Protein AF-A0A1E5CLA6-F1 (afdb_monomer)

Foldseek 3Di:
DPDDPDDPVNVVVVVVVVVVVVVVVVVCVVPDFAEAEAEDEAPDWDWDDDPNDIWIWGHDPFWIKIFAPPPWDKDKDWPDADWDWDDDPRITTTGHPDQWTWMWIDTPRYIYIYIYHD

Secondary structure (DSSP, 8-state):
-------HHHHHHHHHHHHHHHHHHHHHHHT--EEEEEEEETTSEEEEEETTEEEEEEEETTEEEEE--TT---EEEEEES-EEEEEETTEEEEEE-SS-EEEEEEETTEEEEEEEE-

Solvent-accessible surface area (backbone atoms only — not comparable to full-atom values): 6778 Å² total; per-residue (Å²): 128,87,82,71,82,77,49,74,69,63,48,53,53,50,52,54,54,50,50,55,52,48,54,54,49,52,53,52,60,72,69,58,57,57,75,44,82,45,78,40,53,65,70,42,76,44,76,50,75,54,93,92,39,79,34,49,31,49,36,44,99,57,27,35,36,36,53,50,62,96,87,63,78,71,47,76,43,80,77,40,64,48,66,47,81,47,78,52,98,53,35,40,37,38,35,54,75,43,76,52,33,31,33,40,36,42,39,100,67,40,36,37,36,40,36,39,42,111

Mean predicted aligned error: 11.68 Å

Organism: NCBI:txid1191298

Radius of gyration: 22.87 Å; Cα contacts (8 Å, |Δi|>4): 205; chains: 1; bounding box: 65×25×54 Å

Structure (mmCIF, N/CA/C/O backbone):
data_AF-A0A1E5CLA6-F1
#
_entry.id   AF-A0A1E5CLA6-F1
#
loop_
_atom_site.group_PDB
_atom_site.id
_atom_site.type_symbol
_atom_site.label_atom_id
_atom_site.label_alt_id
_atom_site.label_comp_id
_atom_site.label_asym_id
_atom_site.label_entity_id
_atom_site.label_seq_id
_atom_site.pdbx_PDB_ins_code
_atom_site.Cartn_x
_atom_site.Cartn_y
_atom_site.Cartn_z
_atom_site.occupancy
_atom_site.B_iso_or_equiv
_atom_site.auth_seq_id
_atom_site.auth_comp_id
_atom_site.auth_asym_id
_atom_site.auth_atom_id
_atom_site.pdbx_PDB_model_num
ATOM 1 N N . MET A 1 1 ? 42.111 6.777 -17.603 1.00 53.44 1 MET A N 1
ATOM 2 C CA . MET A 1 1 ? 42.829 5.691 -18.314 1.00 53.44 1 MET A CA 1
ATOM 3 C C . MET A 1 1 ? 42.878 6.056 -19.794 1.00 53.44 1 MET A C 1
ATOM 5 O O . MET A 1 1 ? 41.902 6.633 -20.256 1.00 53.44 1 MET A O 1
ATOM 9 N N . ALA A 1 2 ? 43.993 5.824 -20.503 1.00 50.97 2 ALA A N 1
ATOM 10 C CA . ALA A 1 2 ? 44.155 6.247 -21.901 1.00 50.97 2 ALA A CA 1
ATOM 11 C C . ALA A 1 2 ? 42.979 5.754 -22.762 1.00 50.97 2 ALA A C 1
ATOM 13 O O . ALA A 1 2 ? 42.694 4.557 -22.803 1.00 50.97 2 ALA A O 1
ATOM 14 N N . ALA A 1 3 ? 42.268 6.686 -23.402 1.00 61.31 3 ALA A N 1
ATOM 15 C CA . ALA A 1 3 ? 41.110 6.380 -24.228 1.00 61.31 3 ALA A CA 1
ATOM 16 C C . ALA A 1 3 ? 41.585 5.683 -25.510 1.00 61.31 3 ALA A C 1
ATOM 18 O O . ALA A 1 3 ? 42.018 6.319 -26.470 1.00 61.31 3 ALA A O 1
ATOM 19 N N . GLN A 1 4 ? 41.570 4.352 -25.500 1.00 62.56 4 GLN A N 1
ATOM 20 C CA . GLN A 1 4 ? 41.939 3.546 -26.656 1.00 62.56 4 GLN A CA 1
ATOM 21 C C . GLN A 1 4 ? 40.990 3.865 -27.819 1.00 62.56 4 GLN A C 1
ATOM 23 O O . GLN A 1 4 ? 39.775 3.875 -27.618 1.00 62.56 4 GLN A O 1
ATOM 28 N N . LYS A 1 5 ? 41.523 4.134 -29.025 1.00 65.00 5 LYS A N 1
ATOM 29 C CA . LYS A 1 5 ? 40.710 4.397 -30.228 1.00 65.00 5 LYS A CA 1
ATOM 30 C C . LYS A 1 5 ? 39.657 3.292 -30.370 1.00 65.00 5 LYS A C 1
ATOM 32 O O . LYS A 1 5 ? 40.002 2.138 -30.625 1.00 65.00 5 LYS A O 1
ATOM 37 N N . LEU A 1 6 ? 38.382 3.645 -30.190 1.00 65.75 6 LEU A N 1
ATOM 38 C CA . LEU A 1 6 ? 37.262 2.726 -30.376 1.00 65.75 6 LEU A CA 1
ATOM 39 C C . LEU A 1 6 ? 37.230 2.306 -31.849 1.00 65.75 6 LEU A C 1
ATOM 41 O O . LEU A 1 6 ? 36.846 3.075 -32.729 1.00 65.75 6 LEU A O 1
ATOM 45 N N . THR A 1 7 ? 37.650 1.075 -32.128 1.00 78.38 7 THR A N 1
ATOM 46 C CA . THR A 1 7 ? 37.428 0.455 -33.432 1.00 78.38 7 THR A CA 1
ATOM 47 C C . THR A 1 7 ? 35.924 0.279 -33.637 1.00 78.38 7 THR A C 1
ATOM 49 O O . THR A 1 7 ? 35.194 -0.066 -32.705 1.00 78.38 7 THR A O 1
ATOM 52 N N . LYS A 1 8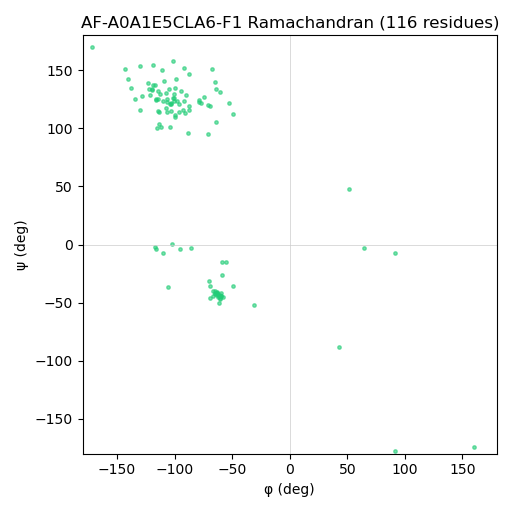 ? 35.443 0.533 -34.861 1.00 76.69 8 LYS A N 1
ATOM 53 C CA . LYS A 1 8 ? 34.007 0.572 -35.205 1.00 76.69 8 LYS A CA 1
ATOM 54 C C . LYS A 1 8 ? 33.230 -0.658 -34.696 1.00 76.69 8 LYS A C 1
ATOM 56 O O . LYS A 1 8 ? 32.108 -0.510 -34.225 1.00 76.69 8 LYS A O 1
ATOM 61 N N . GLY A 1 9 ? 33.854 -1.841 -34.708 1.00 82.12 9 GLY A N 1
ATOM 62 C CA . GLY A 1 9 ? 33.256 -3.083 -34.203 1.00 82.12 9 GLY A CA 1
ATOM 63 C C . GLY A 1 9 ? 33.016 -3.110 -32.687 1.00 82.12 9 GLY A C 1
ATOM 64 O O . GLY A 1 9 ? 31.956 -3.545 -32.246 1.00 82.12 9 GLY A O 1
ATOM 65 N N . ARG A 1 10 ? 33.945 -2.582 -31.876 1.00 82.81 10 ARG A N 1
ATOM 66 C CA . ARG A 1 10 ? 33.768 -2.517 -30.411 1.00 82.81 10 ARG A CA 1
ATOM 67 C C . ARG A 1 10 ? 32.689 -1.511 -30.011 1.00 82.81 10 ARG A C 1
ATOM 69 O O . ARG A 1 10 ? 31.993 -1.721 -29.026 1.00 82.81 10 ARG A O 1
ATOM 76 N N . LEU A 1 11 ? 32.523 -0.444 -30.792 1.00 87.31 11 LEU A N 1
ATOM 77 C CA . LEU A 1 11 ? 31.490 0.564 -30.555 1.00 87.31 11 LEU A CA 1
ATOM 78 C C . LEU A 1 11 ? 30.077 -0.003 -30.758 1.00 87.31 11 LEU A C 1
ATOM 80 O O . LEU A 1 11 ? 29.218 0.202 -29.906 1.00 87.31 11 LEU A O 1
ATOM 84 N N . VAL A 1 12 ? 29.850 -0.767 -31.832 1.00 91.19 12 VAL A N 1
ATOM 85 C CA . VAL A 1 12 ? 28.552 -1.427 -32.077 1.00 91.19 12 VAL A CA 1
ATOM 86 C C . VAL A 1 12 ? 28.195 -2.378 -30.938 1.00 91.19 12 VAL A C 1
ATOM 88 O O . VAL A 1 12 ? 27.071 -2.347 -30.445 1.00 91.19 12 VAL A O 1
ATOM 91 N N . GLN A 1 13 ? 29.161 -3.171 -30.471 1.00 88.06 13 GLN A N 1
ATOM 92 C CA . GLN A 1 13 ? 28.946 -4.094 -29.359 1.00 88.06 13 GLN A CA 1
ATOM 93 C C . GLN A 1 13 ? 28.483 -3.368 -28.088 1.00 88.06 13 GLN A C 1
ATOM 95 O O . GLN A 1 13 ? 27.533 -3.804 -27.442 1.00 88.06 13 GLN A O 1
ATOM 100 N N . ILE A 1 14 ? 29.121 -2.244 -27.750 1.00 91.31 14 ILE A N 1
ATOM 101 C CA . ILE A 1 14 ? 28.755 -1.440 -26.577 1.00 91.31 14 ILE A CA 1
ATOM 102 C C . ILE A 1 14 ? 27.351 -0.848 -26.736 1.00 91.31 14 ILE A C 1
ATOM 104 O O . ILE A 1 14 ? 26.580 -0.882 -25.784 1.00 91.31 14 ILE A O 1
ATOM 108 N N . ILE A 1 15 ? 26.986 -0.353 -27.924 1.00 93.50 15 ILE A N 1
ATOM 109 C CA . ILE A 1 15 ? 25.644 0.199 -28.179 1.00 93.50 15 ILE A CA 1
ATOM 110 C C . ILE A 1 15 ? 24.562 -0.875 -28.026 1.00 93.50 15 ILE A C 1
ATOM 112 O O . ILE A 1 15 ? 23.518 -0.615 -27.427 1.00 93.50 15 ILE A O 1
ATOM 116 N N . ILE A 1 16 ? 24.807 -2.089 -28.521 1.00 95.31 16 ILE A N 1
ATOM 117 C CA . ILE A 1 16 ? 23.878 -3.215 -28.352 1.00 95.31 16 ILE A CA 1
ATOM 118 C C . ILE A 1 16 ? 23.723 -3.553 -26.863 1.00 95.31 16 ILE A C 1
ATOM 120 O O . ILE A 1 16 ? 22.608 -3.686 -26.369 1.00 95.31 16 ILE A O 1
ATOM 124 N N . MET A 1 17 ? 24.829 -3.623 -26.120 1.00 93.75 17 MET A N 1
ATOM 125 C CA . MET A 1 17 ? 24.794 -3.868 -24.673 1.00 93.75 17 MET A CA 1
ATOM 126 C C . MET A 1 17 ? 24.021 -2.767 -23.929 1.00 93.75 17 MET A C 1
ATOM 128 O O . MET A 1 17 ? 23.138 -3.063 -23.126 1.00 93.75 17 MET A O 1
ATOM 132 N N . LEU A 1 18 ? 24.303 -1.498 -24.241 1.00 93.31 18 LEU A N 1
ATOM 133 C CA . LEU A 1 18 ? 23.661 -0.332 -23.631 1.00 93.31 18 LEU A CA 1
ATOM 134 C C . LEU A 1 18 ? 22.156 -0.290 -23.922 1.00 93.31 18 LEU A C 1
ATOM 136 O O . LEU A 1 18 ? 21.364 -0.030 -23.024 1.00 93.31 18 LEU A O 1
ATOM 140 N N . SER A 1 19 ? 21.749 -0.562 -25.161 1.00 96.00 19 SER A N 1
ATOM 141 C CA . SER A 1 19 ? 20.333 -0.555 -25.546 1.00 96.00 19 SER A CA 1
ATOM 142 C C . SER A 1 19 ? 19.535 -1.653 -24.842 1.00 96.00 19 SER A C 1
ATOM 144 O O . SER A 1 19 ? 18.440 -1.376 -24.355 1.00 96.00 19 SER A O 1
ATOM 146 N N . LEU A 1 20 ? 20.098 -2.857 -24.687 1.00 96.19 20 LEU A N 1
ATOM 147 C CA . LEU A 1 20 ? 19.476 -3.924 -23.893 1.00 96.19 20 LEU A CA 1
ATOM 148 C C . LEU A 1 20 ? 19.282 -3.512 -22.429 1.00 96.19 20 LEU A C 1
ATOM 150 O O . LEU A 1 20 ? 18.211 -3.731 -21.863 1.00 96.19 20 LEU A O 1
ATOM 154 N N . LEU A 1 21 ? 20.298 -2.881 -21.832 1.00 94.81 21 LEU A N 1
ATOM 155 C CA . LEU A 1 21 ? 20.228 -2.359 -20.465 1.00 94.81 21 LEU A CA 1
ATOM 156 C C . LEU A 1 21 ? 19.132 -1.295 -20.325 1.00 94.81 21 LEU A C 1
ATOM 158 O O . LEU A 1 21 ? 18.355 -1.362 -19.377 1.00 94.81 21 LEU A O 1
ATOM 162 N N . ILE A 1 22 ? 19.030 -0.360 -21.276 1.00 96.19 22 ILE A N 1
ATOM 163 C CA . ILE A 1 22 ? 17.993 0.682 -21.266 1.00 96.19 22 ILE A CA 1
ATOM 164 C C . ILE A 1 22 ? 16.603 0.049 -21.341 1.00 96.19 22 ILE A C 1
ATOM 166 O O . ILE A 1 22 ? 15.770 0.351 -20.498 1.00 96.19 22 ILE A O 1
ATOM 170 N N . VAL A 1 23 ? 16.353 -0.865 -22.284 1.00 96.69 23 VAL A N 1
ATOM 171 C CA . VAL A 1 23 ? 15.033 -1.505 -22.433 1.00 96.69 23 VAL A CA 1
ATOM 172 C C . VAL A 1 23 ? 14.635 -2.266 -21.167 1.00 96.69 23 VAL A C 1
ATOM 174 O O . VAL A 1 23 ? 13.518 -2.099 -20.677 1.00 96.69 23 VAL A O 1
ATOM 177 N N . ALA A 1 24 ? 15.548 -3.060 -20.602 1.00 93.56 24 ALA A N 1
ATOM 178 C CA . ALA A 1 24 ? 15.286 -3.799 -19.371 1.00 93.56 24 ALA A CA 1
ATOM 179 C C . ALA A 1 24 ? 15.012 -2.862 -18.181 1.00 93.56 24 ALA A C 1
ATOM 181 O O . ALA A 1 24 ? 14.110 -3.116 -17.379 1.00 93.56 24 ALA A O 1
ATOM 182 N N . PHE A 1 25 ? 15.763 -1.763 -18.079 1.00 92.00 25 PHE A N 1
ATOM 183 C CA . PHE A 1 25 ? 15.599 -0.779 -17.014 1.00 92.00 25 PHE A CA 1
ATOM 184 C C . PHE A 1 25 ? 14.289 0.002 -17.164 1.00 92.00 25 PHE A C 1
ATOM 186 O O . PHE A 1 25 ? 13.527 0.100 -16.208 1.00 92.00 25 PHE A O 1
ATOM 193 N N . THR A 1 26 ? 13.968 0.470 -18.372 1.00 94.06 26 THR A N 1
ATOM 194 C CA . THR A 1 26 ? 12.702 1.148 -18.681 1.00 94.06 26 THR A CA 1
ATOM 195 C C . THR A 1 26 ? 11.504 0.242 -18.406 1.00 94.06 26 THR A C 1
ATOM 197 O O . THR A 1 26 ? 10.534 0.693 -17.799 1.00 94.06 26 THR A O 1
ATOM 200 N N . TRP A 1 27 ? 11.577 -1.044 -18.770 1.00 91.94 27 TRP A N 1
ATOM 201 C CA . TRP A 1 27 ? 10.518 -2.006 -18.459 1.00 91.94 27 TRP A CA 1
ATOM 202 C C . TRP A 1 27 ? 10.295 -2.140 -16.951 1.00 91.94 27 TRP A C 1
ATOM 204 O O . TRP A 1 27 ? 9.153 -2.122 -16.489 1.00 91.94 27 TRP A O 1
ATOM 214 N N . ARG A 1 28 ? 11.379 -2.233 -16.169 1.00 87.62 28 ARG A N 1
ATOM 215 C CA . ARG A 1 28 ? 11.297 -2.283 -14.706 1.00 87.62 28 ARG A CA 1
ATOM 216 C C . ARG A 1 28 ? 10.693 -1.003 -14.124 1.00 87.62 28 ARG A C 1
ATOM 218 O O . ARG A 1 28 ? 9.865 -1.112 -13.229 1.00 87.62 28 ARG A O 1
ATOM 225 N N . THR A 1 29 ? 11.062 0.171 -14.638 1.00 85.75 29 THR A N 1
ATOM 226 C CA . THR A 1 29 ? 10.549 1.464 -14.156 1.00 85.75 29 THR A CA 1
ATOM 227 C C . THR A 1 29 ? 9.051 1.626 -14.404 1.00 85.75 29 THR A C 1
ATOM 229 O O . THR A 1 29 ? 8.342 2.062 -13.508 1.00 85.75 29 THR A O 1
ATOM 232 N N . ILE A 1 30 ? 8.541 1.238 -15.579 1.00 83.88 30 ILE A N 1
ATOM 233 C CA . ILE A 1 30 ? 7.106 1.372 -15.902 1.00 83.88 30 ILE A CA 1
ATOM 234 C C . ILE A 1 30 ? 6.244 0.414 -15.066 1.00 83.88 30 ILE A C 1
ATOM 236 O O . ILE A 1 30 ? 5.129 0.754 -14.684 1.00 83.88 30 ILE A O 1
ATOM 240 N N . ASN A 1 31 ? 6.747 -0.791 -14.786 1.00 80.38 31 ASN A N 1
ATOM 241 C CA . ASN A 1 31 ? 6.007 -1.803 -14.026 1.00 80.38 31 ASN A CA 1
ATOM 242 C C . ASN A 1 31 ? 6.161 -1.662 -12.507 1.00 80.38 31 ASN A C 1
ATOM 244 O O . ASN A 1 31 ? 5.565 -2.440 -11.759 1.00 80.38 31 ASN A O 1
ATOM 248 N N . TYR A 1 32 ? 6.969 -0.713 -12.041 1.00 78.00 32 TYR A N 1
ATOM 249 C CA . TYR A 1 32 ? 7.135 -0.480 -10.620 1.00 78.00 32 TYR A CA 1
ATOM 250 C C . TYR A 1 32 ? 5.854 0.144 -10.053 1.00 78.00 32 TYR A C 1
ATOM 252 O O . TYR A 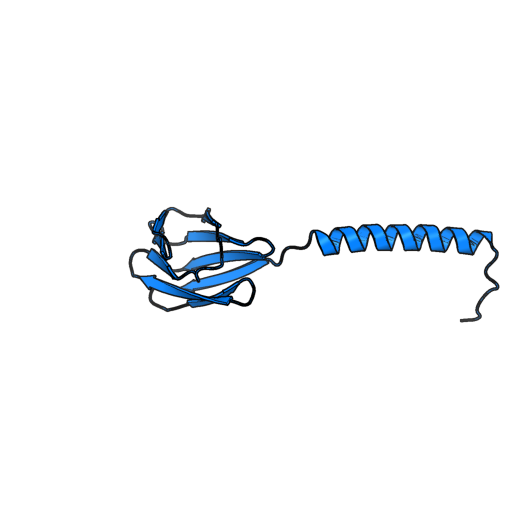1 32 ? 5.412 1.200 -10.499 1.00 78.00 32 TYR A O 1
ATOM 260 N N . LYS A 1 33 ? 5.240 -0.542 -9.088 1.00 74.56 33 LYS A N 1
ATOM 261 C CA . LYS A 1 33 ? 4.147 -0.012 -8.269 1.00 74.56 33 LYS A CA 1
ATOM 262 C C . LYS A 1 33 ? 4.708 0.250 -6.883 1.00 74.56 33 LYS A C 1
ATOM 264 O O . LYS A 1 33 ? 5.330 -0.643 -6.310 1.00 74.56 33 LYS A O 1
ATOM 269 N N . ASP A 1 34 ? 4.472 1.440 -6.350 1.00 72.38 34 ASP A N 1
ATOM 270 C CA . ASP A 1 34 ? 4.856 1.758 -4.982 1.00 72.38 34 ASP A CA 1
ATOM 271 C C . ASP A 1 34 ? 3.989 0.962 -4.001 1.00 72.38 34 ASP A C 1
ATOM 273 O O . ASP A 1 34 ? 2.757 1.067 -3.987 1.00 72.38 34 ASP A O 1
ATOM 277 N N . GLU A 1 35 ? 4.653 0.123 -3.205 1.00 76.50 35 GLU A N 1
ATOM 278 C CA . GLU A 1 35 ? 4.043 -0.681 -2.150 1.00 76.50 35 GLU A CA 1
ATOM 279 C C . GLU A 1 35 ? 4.272 0.002 -0.797 1.00 76.50 35 GLU A C 1
ATOM 281 O O . GLU A 1 35 ? 5.389 0.031 -0.278 1.00 76.50 35 GLU A O 1
ATOM 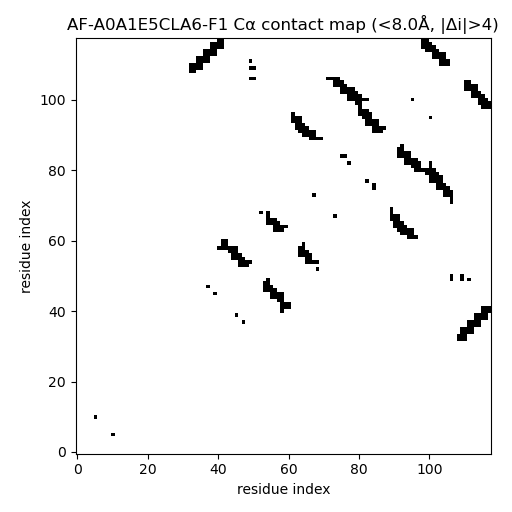286 N N . LYS A 1 36 ? 3.210 0.547 -0.197 1.00 76.50 36 LYS A N 1
ATOM 287 C CA . LYS A 1 36 ? 3.266 1.177 1.132 1.00 76.50 36 LYS A CA 1
ATOM 288 C C . LYS A 1 36 ? 2.728 0.221 2.187 1.00 76.50 36 LYS A C 1
ATOM 290 O O . LYS A 1 36 ? 1.582 -0.208 2.103 1.00 76.50 36 LYS A O 1
ATOM 295 N N . ASN A 1 37 ? 3.528 -0.087 3.204 1.00 77.31 37 ASN A N 1
ATOM 296 C CA . ASN A 1 37 ? 3.093 -0.881 4.355 1.00 77.31 37 ASN A CA 1
ATOM 297 C C . ASN A 1 37 ? 2.766 0.051 5.524 1.00 77.31 37 ASN A C 1
ATOM 299 O O . ASN A 1 37 ? 3.664 0.662 6.099 1.00 77.31 37 ASN A O 1
ATOM 303 N N . ILE A 1 38 ? 1.491 0.141 5.890 1.00 76.25 38 ILE A N 1
ATOM 304 C CA . ILE A 1 38 ? 1.004 0.966 6.996 1.00 76.25 38 ILE A CA 1
ATOM 305 C C . ILE A 1 38 ? 0.448 0.048 8.080 1.00 76.25 38 ILE A C 1
ATOM 307 O O . ILE A 1 38 ? -0.333 -0.865 7.811 1.00 76.25 38 ILE A O 1
ATOM 311 N N . THR A 1 39 ? 0.848 0.290 9.324 1.00 75.25 39 THR A N 1
ATOM 312 C CA . THR A 1 39 ? 0.346 -0.456 10.481 1.00 75.25 39 THR A CA 1
ATOM 313 C C . THR A 1 39 ? -0.537 0.456 11.317 1.00 75.25 39 THR A C 1
ATOM 315 O O . THR A 1 39 ? -0.091 1.509 11.759 1.00 75.25 39 THR A O 1
ATOM 318 N N . CYS A 1 40 ? -1.777 0.037 11.541 1.00 72.00 40 CYS A N 1
ATOM 319 C CA . CYS A 1 40 ? -2.767 0.746 12.336 1.00 72.00 40 CYS A CA 1
ATOM 320 C C . CYS A 1 40 ? -3.089 -0.021 13.615 1.00 72.00 40 CYS A C 1
ATOM 322 O O . CYS A 1 40 ? -3.409 -1.213 13.569 1.00 72.00 40 CYS A O 1
ATOM 324 N N . LYS A 1 41 ? -3.038 0.678 14.752 1.00 71.00 41 LYS A N 1
ATOM 325 C CA . LYS A 1 41 ? -3.493 0.161 16.048 1.00 71.00 41 LYS A CA 1
ATOM 326 C C . LYS A 1 41 ? -4.983 0.431 16.242 1.00 71.00 41 LYS A C 1
ATOM 328 O O . LYS A 1 41 ? -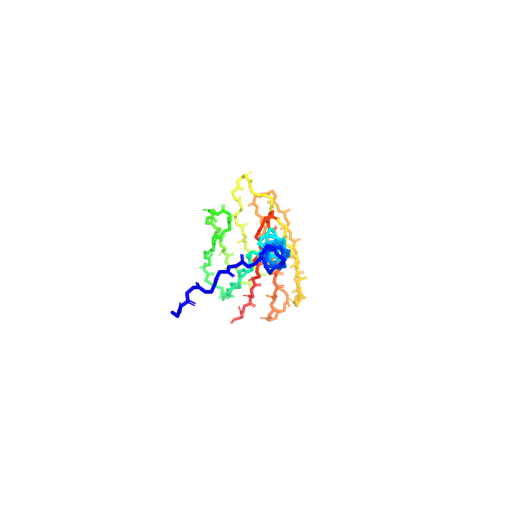5.499 1.443 15.763 1.00 71.00 41 LYS A O 1
ATOM 333 N N . LEU A 1 42 ? -5.677 -0.476 16.926 1.00 64.88 42 LEU A N 1
ATOM 334 C CA . LEU A 1 42 ? -7.076 -0.286 17.316 1.00 64.88 42 LEU A CA 1
ATOM 335 C C . LEU A 1 42 ? -7.221 0.889 18.296 1.00 64.88 42 LEU A C 1
ATOM 337 O O . LEU A 1 42 ? -6.468 0.994 19.256 1.00 64.88 42 LEU A O 1
ATOM 341 N N . GLY A 1 43 ? -8.207 1.758 18.052 1.00 63.25 43 GLY A N 1
ATOM 342 C CA . GLY A 1 43 ? -8.526 2.904 18.916 1.00 63.25 43 GLY A CA 1
ATOM 343 C C . GLY A 1 43 ? -7.833 4.227 18.570 1.00 63.25 43 GLY A C 1
ATOM 344 O O . GLY A 1 43 ? -8.205 5.250 19.138 1.00 63.25 43 GLY A O 1
ATOM 345 N N . GLU A 1 44 ? -6.893 4.242 17.621 1.00 67.19 44 GLU A N 1
ATOM 346 C CA . GLU A 1 44 ? -6.238 5.466 17.134 1.00 67.19 44 GLU A CA 1
ATOM 347 C C . GLU A 1 44 ? -6.653 5.795 15.692 1.00 67.19 44 GLU A C 1
ATOM 349 O O . GLU A 1 44 ? -6.968 4.913 14.888 1.00 67.19 44 GLU A O 1
ATOM 354 N N . THR A 1 45 ? -6.661 7.085 15.352 1.00 67.69 45 THR A N 1
ATOM 355 C CA . THR A 1 45 ? -6.843 7.553 13.973 1.00 67.69 45 THR A CA 1
ATOM 356 C C . THR A 1 45 ? -5.531 7.411 13.209 1.00 67.69 45 THR A C 1
ATOM 358 O O . THR A 1 45 ? -4.534 8.007 13.612 1.00 67.69 45 THR A O 1
ATOM 361 N N . CYS A 1 46 ? -5.528 6.673 12.098 1.00 68.88 46 CYS A N 1
ATOM 362 C CA . CYS A 1 46 ? -4.379 6.649 11.193 1.00 68.88 46 CYS A CA 1
ATOM 363 C C . CYS A 1 46 ? -4.611 7.586 10.014 1.00 68.88 46 CYS A C 1
ATOM 365 O O . CYS A 1 46 ? -5.705 7.628 9.456 1.00 68.88 46 CYS A O 1
ATOM 367 N N . GLU A 1 47 ? -3.560 8.260 9.574 1.00 72.06 47 GLU A N 1
ATOM 368 C CA . GLU A 1 47 ? -3.556 9.008 8.324 1.00 72.06 47 GLU A CA 1
ATOM 369 C C . GLU A 1 47 ? -2.477 8.426 7.416 1.00 72.06 47 GLU A C 1
ATOM 371 O O . GLU A 1 47 ? -1.357 8.156 7.854 1.00 72.06 47 GLU A O 1
ATOM 376 N N . PHE A 1 48 ? -2.818 8.183 6.155 1.00 72.81 48 PHE A N 1
ATOM 377 C CA . PHE A 1 48 ? -1.840 7.790 5.149 1.00 72.81 48 PHE A CA 1
ATOM 378 C C . PHE A 1 48 ? -2.183 8.413 3.800 1.00 72.81 48 PHE A C 1
ATOM 380 O O . PHE A 1 48 ? -3.347 8.650 3.483 1.00 72.81 48 PHE A O 1
ATOM 387 N N . GLN A 1 49 ? -1.160 8.659 2.986 1.00 67.19 49 GLN A N 1
ATOM 388 C CA . GLN A 1 49 ? -1.320 9.309 1.691 1.00 67.19 49 GLN A CA 1
ATOM 389 C C . GLN A 1 49 ? -1.363 8.277 0.553 1.00 67.19 49 GLN A C 1
ATOM 391 O O . GLN A 1 49 ? -0.411 7.504 0.385 1.00 67.19 49 GLN A O 1
ATOM 396 N N . ILE A 1 50 ? -2.441 8.292 -0.238 1.00 70.56 50 ILE A N 1
ATOM 397 C CA . ILE A 1 50 ? -2.584 7.554 -1.505 1.00 70.56 50 ILE A CA 1
ATOM 398 C C . ILE A 1 50 ? -2.858 8.561 -2.614 1.00 70.56 50 ILE A C 1
ATOM 400 O O . ILE A 1 50 ? -3.787 9.355 -2.502 1.00 70.56 50 ILE A O 1
ATOM 404 N N . ASN A 1 51 ? -2.094 8.492 -3.700 1.00 64.88 51 ASN A N 1
ATOM 405 C CA . ASN A 1 51 ? -2.268 9.298 -4.904 1.00 64.88 51 ASN A CA 1
ATOM 406 C C . ASN A 1 51 ? -2.360 10.800 -4.580 1.00 64.88 51 ASN A C 1
ATOM 408 O O . ASN A 1 51 ? -3.310 11.475 -4.962 1.00 64.88 51 ASN A O 1
ATOM 412 N N . GLU A 1 52 ? -1.424 11.272 -3.746 1.00 64.56 52 GLU A N 1
ATOM 413 C CA . GLU A 1 52 ? -1.335 12.643 -3.208 1.00 64.56 52 GLU A CA 1
ATOM 414 C C . GLU A 1 52 ? -2.494 13.082 -2.292 1.00 64.56 52 GLU A C 1
ATOM 416 O O . GLU A 1 52 ? -2.424 14.146 -1.676 1.00 64.56 52 GLU A O 1
ATOM 421 N N . THR A 1 53 ? -3.511 12.239 -2.096 1.00 62.78 53 THR A N 1
ATOM 422 C CA . THR A 1 53 ? -4.618 12.483 -1.164 1.00 62.78 53 THR A CA 1
ATOM 423 C C . THR A 1 53 ? -4.379 11.843 0.199 1.00 62.78 53 THR A C 1
ATOM 425 O O . THR A 1 53 ? -4.032 10.665 0.304 1.00 62.78 53 THR A O 1
ATOM 428 N N . ASN A 1 54 ? -4.591 12.623 1.259 1.00 64.31 54 ASN A N 1
ATOM 429 C CA . ASN A 1 54 ? -4.573 12.120 2.627 1.00 64.31 54 ASN A CA 1
ATOM 430 C C . ASN A 1 54 ? -5.878 11.376 2.914 1.00 64.31 54 ASN A C 1
ATOM 432 O O . ASN A 1 54 ? -6.969 11.938 2.809 1.00 64.31 54 ASN A O 1
ATOM 436 N N . LEU A 1 55 ? -5.760 10.105 3.277 1.00 69.81 55 LEU A N 1
ATOM 437 C CA . LEU A 1 55 ? -6.872 9.267 3.692 1.00 69.81 55 LEU A CA 1
ATOM 438 C C . LEU A 1 55 ? -6.846 9.141 5.210 1.00 69.81 55 LEU A C 1
ATOM 440 O O . LEU A 1 55 ? -5.876 8.658 5.796 1.00 69.81 55 LEU A O 1
ATOM 444 N N . LEU A 1 56 ? -7.944 9.569 5.831 1.00 63.81 56 LEU A N 1
ATOM 445 C CA . LEU A 1 56 ? -8.167 9.416 7.260 1.00 63.81 56 LEU A CA 1
ATOM 446 C C . LEU A 1 56 ? -8.882 8.098 7.534 1.00 63.81 56 LEU A C 1
ATOM 448 O O . LEU A 1 56 ? -9.928 7.776 6.961 1.00 63.81 56 LEU A O 1
ATOM 452 N N . VAL A 1 57 ? -8.294 7.357 8.457 1.00 69.56 57 VAL A N 1
ATOM 453 C CA . VAL A 1 57 ? -8.719 6.040 8.889 1.00 69.56 57 VAL A CA 1
ATOM 454 C C . VAL A 1 57 ? -9.173 6.172 10.329 1.00 69.56 57 VAL A C 1
ATOM 456 O O . VAL A 1 57 ? -8.360 6.277 11.249 1.00 69.56 57 VAL A O 1
ATOM 459 N N . THR A 1 58 ? -10.480 6.184 10.544 1.00 61.88 58 THR A N 1
ATOM 460 C CA . THR A 1 58 ? -11.028 6.208 11.900 1.00 61.88 58 THR A CA 1
ATOM 461 C C . THR A 1 58 ? -11.248 4.774 12.350 1.00 61.88 58 THR A C 1
ATOM 463 O O . THR A 1 58 ? -12.076 4.048 11.790 1.00 61.88 58 THR A O 1
ATOM 466 N N . ASN A 1 59 ? -10.472 4.352 13.344 1.00 61.38 59 ASN A N 1
ATOM 467 C CA . ASN A 1 59 ? -10.543 3.009 13.894 1.00 61.38 59 ASN A CA 1
ATOM 468 C C . ASN A 1 59 ? -11.599 2.962 15.009 1.00 61.38 59 ASN A C 1
ATOM 470 O O . ASN A 1 59 ? -11.499 3.681 16.000 1.00 61.38 59 ASN A O 1
ATOM 474 N N . HIS A 1 60 ? -12.623 2.134 14.833 1.00 58.84 60 HIS A N 1
ATOM 475 C CA . HIS A 1 60 ? -13.625 1.817 15.846 1.00 58.84 60 HIS A CA 1
ATOM 476 C C . HIS A 1 60 ? -13.319 0.446 16.464 1.00 58.84 60 HIS A C 1
ATOM 478 O O . HIS A 1 60 ? -12.691 -0.412 15.850 1.00 58.84 60 HIS A O 1
ATOM 484 N N . SER A 1 61 ? -13.822 0.200 17.674 1.00 53.53 61 SER A N 1
ATOM 485 C CA . SER A 1 61 ? -13.625 -1.055 18.421 1.00 53.53 61 SER A CA 1
ATOM 486 C C . SER A 1 61 ? -14.042 -2.336 17.676 1.00 53.53 61 SER A C 1
ATOM 488 O O . SER A 1 61 ? -13.648 -3.426 18.076 1.00 53.53 61 SER A O 1
ATOM 490 N N . THR A 1 62 ? -14.814 -2.225 16.594 1.00 52.50 62 THR A N 1
ATOM 491 C CA . THR A 1 62 ? -15.318 -3.348 15.788 1.00 52.50 62 THR A CA 1
ATOM 492 C C . THR A 1 62 ? -14.799 -3.349 14.347 1.00 52.50 62 THR A C 1
ATOM 494 O O . THR A 1 62 ? -15.111 -4.257 13.574 1.00 52.50 62 THR A O 1
ATOM 497 N N . GLY A 1 63 ? -14.003 -2.356 13.942 1.00 58.12 63 GLY A N 1
ATOM 498 C CA . GLY A 1 63 ? -13.577 -2.215 12.554 1.00 58.12 63 GLY A CA 1
ATOM 499 C C . GLY A 1 63 ? -13.089 -0.822 12.183 1.00 58.12 63 GLY A C 1
ATOM 500 O O . GLY A 1 63 ? -12.991 0.072 13.010 1.00 58.12 63 GLY A O 1
ATOM 501 N N . ILE A 1 64 ? -12.805 -0.625 10.905 1.00 63.66 64 ILE A N 1
ATOM 502 C CA . ILE A 1 64 ? -12.159 0.572 10.390 1.00 63.66 64 ILE A CA 1
ATOM 503 C C . ILE A 1 64 ? -13.018 1.246 9.351 1.00 63.66 64 ILE A C 1
ATOM 505 O O . ILE A 1 64 ? -13.526 0.611 8.436 1.00 63.66 64 ILE A O 1
ATOM 509 N N . THR A 1 65 ? -13.144 2.553 9.494 1.00 60.22 65 THR A N 1
ATOM 510 C CA . THR A 1 65 ? -13.751 3.427 8.508 1.00 60.22 65 THR A CA 1
ATOM 511 C C . THR A 1 65 ? -12.656 4.120 7.709 1.00 60.22 65 THR A C 1
ATOM 513 O O . THR A 1 65 ? -11.816 4.792 8.303 1.00 60.22 65 THR A O 1
ATOM 516 N N . LEU A 1 66 ? -12.699 4.019 6.382 1.00 66.62 66 LEU A N 1
ATOM 517 C CA . LEU A 1 66 ? -11.940 4.893 5.492 1.00 66.62 66 LEU A CA 1
ATOM 518 C C . LEU A 1 66 ? -12.898 5.882 4.838 1.00 66.62 66 LEU A C 1
ATOM 520 O O . LEU A 1 66 ? -13.839 5.474 4.150 1.00 66.62 66 LEU A O 1
ATOM 524 N N . ASN A 1 67 ? -12.624 7.171 5.016 1.00 62.75 67 ASN A N 1
ATOM 525 C CA . ASN A 1 67 ? -13.286 8.221 4.257 1.00 62.75 67 ASN A C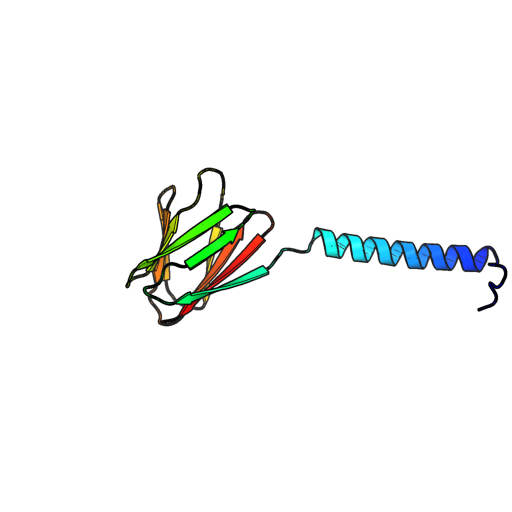A 1
ATOM 526 C C . ASN A 1 67 ? -12.507 8.437 2.959 1.00 62.75 67 ASN A C 1
ATOM 528 O O . ASN A 1 67 ? -11.344 8.832 2.988 1.00 62.75 67 ASN A O 1
ATOM 532 N N . THR A 1 68 ? -13.146 8.145 1.829 1.00 63.12 68 THR A N 1
ATOM 533 C CA . THR A 1 68 ? -12.537 8.286 0.501 1.00 63.12 68 THR A CA 1
ATOM 534 C C . THR A 1 68 ? -13.019 9.590 -0.151 1.00 63.12 68 THR A C 1
ATOM 536 O O . THR A 1 68 ? -14.231 9.817 -0.173 1.00 63.12 68 THR A O 1
ATOM 539 N N . PRO A 1 69 ? -12.126 10.457 -0.670 1.00 60.47 69 PRO A N 1
ATOM 540 C CA . PRO A 1 69 ? -12.524 11.646 -1.423 1.00 60.47 69 PRO A CA 1
ATOM 541 C C . PRO A 1 69 ? -13.171 11.266 -2.766 1.00 60.47 69 PRO A C 1
ATOM 543 O O . PRO A 1 69 ? -12.849 10.237 -3.353 1.00 60.47 69 PRO A O 1
ATOM 546 N N . GLU A 1 70 ? -14.076 12.111 -3.271 1.00 58.97 70 GLU A N 1
ATOM 547 C CA . GLU A 1 70 ? -14.970 11.816 -4.410 1.00 58.97 70 GLU A CA 1
ATOM 548 C C . GLU A 1 70 ? -14.275 11.443 -5.733 1.00 58.97 70 GLU A C 1
ATOM 550 O O . GLU A 1 70 ? -14.932 10.898 -6.617 1.00 58.97 70 GLU A O 1
ATOM 555 N N . ASN A 1 71 ? -12.969 11.690 -5.888 1.00 58.28 71 ASN A N 1
ATOM 556 C CA . ASN A 1 71 ? -12.246 11.390 -7.128 1.00 58.28 71 ASN A CA 1
ATOM 557 C C . ASN A 1 71 ? -11.509 10.035 -7.142 1.00 58.28 71 ASN A C 1
ATOM 559 O O . ASN A 1 71 ? -10.920 9.698 -8.169 1.00 58.28 71 ASN A O 1
ATOM 563 N N . LEU A 1 72 ? -11.507 9.267 -6.041 1.00 63.50 72 LEU A N 1
ATOM 564 C CA . LEU A 1 72 ? -10.612 8.114 -5.892 1.00 63.50 72 LEU A CA 1
ATOM 565 C C . LEU A 1 72 ? -11.379 6.783 -5.848 1.00 63.50 72 LEU A C 1
ATOM 567 O O . LEU A 1 72 ? -12.100 6.483 -4.899 1.00 63.50 72 LEU A O 1
ATOM 571 N N . TH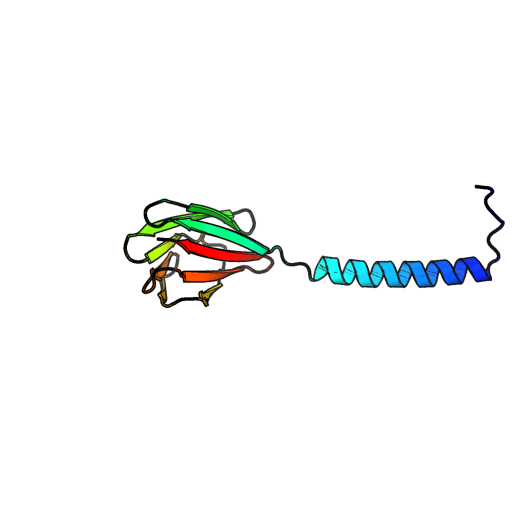R A 1 73 ? -11.182 5.934 -6.861 1.00 60.19 73 THR A N 1
ATOM 572 C CA . THR A 1 73 ? -11.734 4.568 -6.875 1.00 60.19 73 THR A CA 1
ATOM 573 C C . THR A 1 73 ? -10.757 3.609 -6.198 1.00 60.19 73 THR A C 1
ATOM 575 O O . THR A 1 73 ?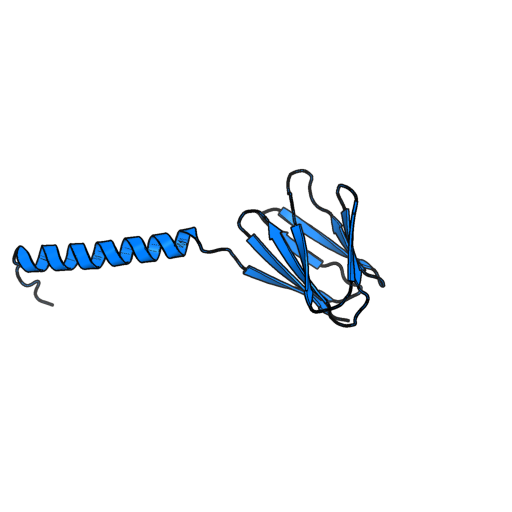 -9.830 3.111 -6.834 1.00 60.19 73 THR A O 1
ATOM 578 N N . ILE A 1 74 ? -10.959 3.326 -4.909 1.00 70.44 74 ILE A N 1
ATOM 579 C CA . ILE A 1 74 ? -10.107 2.392 -4.158 1.00 70.44 74 ILE A CA 1
ATOM 580 C C . ILE A 1 74 ? -10.754 1.012 -4.043 1.00 70.44 74 ILE A C 1
ATOM 582 O O . ILE A 1 74 ? -11.928 0.885 -3.698 1.00 70.44 74 ILE A O 1
ATOM 586 N N . LYS A 1 75 ? -9.971 -0.042 -4.293 1.00 72.00 75 LYS A N 1
ATOM 587 C CA . LYS A 1 75 ? -10.390 -1.438 -4.093 1.00 72.00 75 LYS A CA 1
ATOM 588 C C . LYS A 1 75 ? -9.696 -2.007 -2.867 1.00 72.00 75 LYS A C 1
ATOM 590 O O . LYS A 1 75 ? -8.470 -2.014 -2.820 1.00 72.00 75 LYS A O 1
ATOM 595 N N . ALA A 1 76 ? -10.453 -2.530 -1.908 1.00 74.00 76 ALA A N 1
ATOM 596 C CA . ALA A 1 76 ? -9.897 -3.201 -0.737 1.00 74.00 76 ALA A CA 1
ATOM 597 C C . ALA A 1 76 ? -10.146 -4.711 -0.789 1.00 74.00 76 ALA A C 1
ATOM 599 O O . ALA A 1 76 ? -11.222 -5.165 -1.176 1.00 74.00 76 ALA A O 1
ATOM 600 N N . LYS A 1 77 ? -9.152 -5.494 -0.374 1.00 76.50 77 LYS A N 1
ATOM 601 C CA . LYS A 1 77 ? -9.240 -6.949 -0.235 1.00 76.50 77 LYS A CA 1
ATOM 602 C C . LYS A 1 77 ? -8.567 -7.386 1.061 1.00 76.50 77 LYS A C 1
ATOM 604 O O . LYS A 1 77 ? -7.454 -6.957 1.346 1.00 76.50 77 LYS A O 1
ATOM 609 N N . ILE A 1 78 ? -9.205 -8.271 1.820 1.00 75.88 78 ILE A N 1
ATOM 610 C CA . ILE A 1 78 ? -8.564 -8.925 2.968 1.00 75.88 78 ILE A CA 1
ATOM 611 C C . ILE A 1 78 ? -7.592 -9.983 2.438 1.00 75.88 78 ILE A C 1
ATOM 613 O O . ILE A 1 78 ? -7.958 -10.807 1.599 1.00 75.88 78 ILE A O 1
ATOM 617 N N . ILE A 1 79 ? -6.343 -9.915 2.893 1.00 77.44 79 ILE A N 1
ATOM 618 C CA . ILE A 1 79 ? -5.253 -10.813 2.481 1.00 77.44 79 ILE A CA 1
ATOM 619 C C . ILE A 1 79 ? -4.934 -11.820 3.582 1.00 77.44 79 ILE A C 1
ATOM 621 O O . ILE A 1 79 ? -4.641 -12.972 3.289 1.00 77.44 79 ILE A O 1
ATOM 625 N N . GLU A 1 80 ? -5.007 -11.385 4.840 1.00 73.75 80 GLU A N 1
ATOM 626 C CA . GLU A 1 80 ? -4.831 -12.238 6.014 1.00 73.75 80 GLU A CA 1
ATOM 627 C C . GLU A 1 80 ? -5.837 -11.840 7.097 1.00 73.75 80 GLU A C 1
ATOM 629 O O . GLU A 1 80 ? -6.103 -10.653 7.299 1.00 73.75 80 GLU A O 1
ATOM 634 N N . GLY A 1 81 ? -6.361 -12.833 7.816 1.00 68.44 81 GLY A N 1
ATOM 635 C CA . GLY A 1 81 ? -7.377 -12.652 8.852 1.00 68.44 81 GLY A CA 1
ATOM 636 C C . GLY A 1 81 ? -8.813 -12.766 8.330 1.00 68.44 81 GLY A C 1
ATOM 637 O O . GLY A 1 81 ? -9.051 -13.058 7.160 1.00 68.44 81 GLY A O 1
ATOM 638 N N . SER A 1 82 ? -9.776 -12.564 9.231 1.00 56.62 82 SER A N 1
ATOM 639 C CA . SER A 1 82 ? -11.209 -12.597 8.925 1.00 56.62 82 SER A CA 1
ATOM 640 C C . SER A 1 82 ? -11.846 -11.250 9.243 1.00 56.62 82 SER A C 1
ATOM 642 O O . SER A 1 82 ? -11.598 -10.658 10.300 1.00 56.62 82 SER A O 1
ATOM 644 N N . GLY A 1 83 ? -12.657 -10.768 8.312 1.00 66.88 83 GLY A N 1
ATOM 645 C CA . GLY A 1 83 ? -13.357 -9.503 8.407 1.00 66.88 83 GLY A CA 1
ATOM 646 C C . GLY A 1 83 ? -14.345 -9.344 7.264 1.00 66.88 83 GLY A C 1
ATOM 647 O O . GLY A 1 83 ? -14.341 -1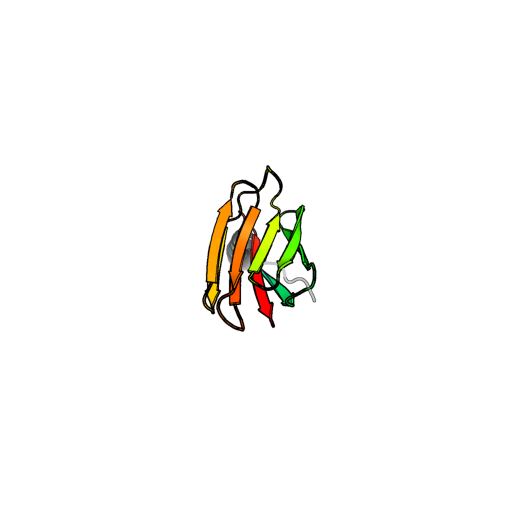0.125 6.312 1.00 66.88 83 GLY A O 1
ATOM 648 N N . ASN A 1 84 ? -15.190 -8.326 7.362 1.00 61.91 84 ASN A N 1
ATOM 649 C CA . ASN A 1 84 ? -16.159 -8.014 6.323 1.00 61.91 84 ASN A CA 1
ATOM 650 C C . ASN A 1 84 ? -15.868 -6.630 5.749 1.00 61.91 84 ASN A C 1
ATOM 652 O O . ASN A 1 84 ? -15.556 -5.707 6.501 1.00 61.91 84 ASN A O 1
ATOM 656 N N . ILE A 1 85 ? -15.947 -6.498 4.427 1.00 66.31 85 ILE A N 1
ATOM 657 C CA . ILE A 1 85 ? -15.778 -5.217 3.741 1.00 66.31 85 ILE A CA 1
ATOM 658 C C . ILE A 1 85 ? -17.160 -4.783 3.275 1.00 66.31 85 ILE A C 1
ATOM 660 O O . ILE A 1 85 ? -17.755 -5.412 2.404 1.00 66.31 85 ILE A O 1
ATOM 664 N N . VAL A 1 86 ? -17.655 -3.694 3.850 1.00 68.69 86 VAL A N 1
ATOM 665 C CA . VAL A 1 86 ? -18.909 -3.063 3.453 1.00 68.69 86 VAL A CA 1
ATOM 666 C C . VAL A 1 86 ? -18.573 -1.697 2.878 1.00 68.69 86 VAL A C 1
ATOM 668 O O . VAL A 1 86 ? -18.065 -0.818 3.573 1.00 68.69 86 VAL A O 1
ATOM 671 N N . GLN A 1 87 ? -18.835 -1.524 1.589 1.00 63.47 87 GLN A N 1
ATOM 672 C CA . GLN A 1 87 ? -18.656 -0.249 0.912 1.00 63.47 87 GLN A CA 1
ATOM 673 C C . GLN A 1 87 ? -19.997 0.482 0.876 1.00 63.47 87 GLN A C 1
ATOM 675 O O . GLN A 1 87 ? -20.937 0.025 0.232 1.00 63.47 87 GLN A O 1
ATOM 680 N N . HIS A 1 88 ? -20.080 1.609 1.580 1.00 57.66 88 HIS A N 1
ATOM 681 C CA . HIS A 1 88 ? -21.210 2.530 1.510 1.00 57.66 88 HIS A CA 1
ATOM 682 C C . HIS A 1 88 ? -20.731 3.821 0.856 1.00 57.66 88 HIS A C 1
ATOM 684 O O . HIS A 1 88 ? -20.089 4.623 1.526 1.00 57.66 88 HIS A O 1
ATOM 690 N N . ASP A 1 89 ? -21.021 4.003 -0.434 1.00 61.19 89 ASP A N 1
ATOM 691 C CA . ASP A 1 89 ? -20.696 5.190 -1.244 1.00 61.19 89 ASP A CA 1
ATOM 692 C C . ASP A 1 89 ? -19.274 5.750 -1.021 1.00 61.19 89 ASP A C 1
ATOM 694 O O . ASP A 1 89 ? -18.330 5.365 -1.706 1.00 61.19 89 ASP A O 1
ATOM 698 N N . LYS A 1 90 ? -19.123 6.650 -0.039 1.00 62.66 90 LYS A N 1
ATOM 699 C CA . LYS A 1 90 ? -17.913 7.430 0.291 1.00 62.66 90 LYS A CA 1
ATOM 700 C C . LYS A 1 90 ? -17.134 6.886 1.501 1.00 62.66 90 LYS A C 1
ATOM 702 O O . LYS A 1 90 ? -16.139 7.474 1.930 1.00 62.66 90 LYS A O 1
ATOM 707 N N . LYS A 1 91 ? -17.616 5.790 2.089 1.00 60.84 91 LYS A N 1
ATOM 708 C CA . LYS A 1 91 ? -17.143 5.205 3.341 1.00 60.84 91 LYS A CA 1
ATOM 709 C C . LYS A 1 91 ? -16.896 3.714 3.148 1.00 60.84 91 LYS A C 1
ATOM 711 O O . LYS A 1 91 ? -17.825 2.939 2.919 1.00 60.84 91 LYS A O 1
ATOM 716 N N . LEU A 1 92 ? -15.643 3.300 3.275 1.00 65.88 92 LEU A N 1
ATOM 717 C CA . LEU A 1 92 ? -15.301 1.885 3.320 1.00 65.88 92 LEU A CA 1
ATOM 718 C C . LEU A 1 92 ? -15.268 1.449 4.783 1.00 65.88 92 LEU A C 1
ATOM 720 O O . LEU A 1 92 ? -14.458 1.950 5.560 1.00 65.88 92 LEU A O 1
ATOM 724 N N . ILE A 1 93 ? -16.163 0.544 5.163 1.00 63.50 93 ILE A N 1
ATOM 725 C CA . ILE A 1 93 ? -16.238 -0.009 6.513 1.00 63.50 93 ILE A CA 1
ATOM 726 C C . ILE A 1 93 ? -15.648 -1.413 6.471 1.00 63.50 93 ILE A C 1
ATOM 728 O O . ILE A 1 93 ? -16.121 -2.282 5.743 1.00 63.50 93 ILE A O 1
ATOM 732 N N . ILE A 1 94 ? -14.608 -1.638 7.259 1.00 69.25 94 ILE A N 1
ATOM 733 C CA . ILE A 1 94 ? -13.903 -2.908 7.352 1.00 69.25 94 ILE A CA 1
ATOM 734 C C . ILE A 1 94 ? -14.098 -3.439 8.764 1.00 69.25 94 ILE A C 1
ATOM 736 O O . ILE A 1 94 ? -13.429 -3.001 9.693 1.00 69.25 94 ILE A O 1
ATOM 740 N N . THR A 1 95 ? -15.021 -4.371 8.953 1.00 61.94 95 THR A N 1
ATOM 741 C CA . THR A 1 95 ? -15.262 -4.987 10.261 1.00 61.94 95 THR A CA 1
ATOM 742 C C . THR A 1 95 ? -14.185 -6.034 10.525 1.00 61.94 95 THR A C 1
ATOM 744 O O . THR A 1 95 ? -13.989 -6.935 9.709 1.00 61.94 95 THR A O 1
ATOM 747 N N . LYS A 1 96 ? -13.474 -5.923 11.650 1.00 64.69 96 LYS A N 1
ATOM 748 C CA . LYS A 1 96 ? -12.420 -6.863 12.059 1.00 64.69 96 LYS A CA 1
ATOM 749 C C . LYS A 1 96 ? -13.047 -7.956 12.928 1.00 64.69 96 LYS A C 1
ATOM 751 O O . LYS A 1 96 ? -13.646 -7.642 13.949 1.00 64.69 96 LYS A O 1
ATOM 756 N N . GLN A 1 97 ? -12.896 -9.227 12.541 1.00 57.41 97 GLN A N 1
ATOM 757 C CA . GLN A 1 97 ? -13.388 -10.381 13.315 1.00 57.41 97 GLN A CA 1
ATOM 758 C C . GLN A 1 97 ? -12.252 -11.217 13.941 1.00 57.41 97 GLN A C 1
ATOM 760 O O . GLN A 1 97 ? -12.513 -12.114 14.736 1.00 57.41 97 GLN A O 1
ATOM 765 N N . SER A 1 98 ? -10.986 -10.928 13.618 1.00 56.94 98 SER A N 1
ATOM 766 C CA . SER A 1 98 ? -9.805 -11.640 14.134 1.00 56.94 98 SER A CA 1
ATOM 767 C C . SER A 1 98 ? -8.752 -10.674 14.678 1.00 56.94 98 SER A C 1
ATOM 769 O O . SER A 1 98 ? -8.686 -9.548 14.201 1.00 56.94 98 SER A O 1
ATOM 771 N N . ASN A 1 99 ? -7.902 -11.100 15.623 1.00 61.84 99 ASN A N 1
ATOM 772 C CA . ASN A 1 99 ? -6.931 -10.242 16.327 1.00 61.84 99 ASN A CA 1
ATOM 773 C C . ASN A 1 99 ? -5.922 -9.523 15.418 1.00 61.84 99 ASN A C 1
ATOM 775 O O . ASN A 1 99 ? -5.461 -8.448 15.793 1.00 61.84 99 ASN A O 1
ATOM 779 N N . ASN A 1 100 ? -5.611 -10.059 14.235 1.00 65.19 100 ASN A N 1
ATOM 780 C CA . ASN A 1 100 ? -4.743 -9.423 13.242 1.00 65.19 100 ASN A CA 1
ATOM 781 C C . ASN A 1 100 ? -5.387 -9.545 11.856 1.00 65.19 100 ASN A C 1
ATOM 783 O O . ASN A 1 100 ? -5.715 -10.651 11.429 1.00 65.19 100 ASN A O 1
ATOM 787 N N . VAL A 1 101 ? -5.571 -8.424 11.155 1.00 72.81 101 VAL A N 1
ATOM 788 C CA . VAL A 1 101 ? -6.107 -8.413 9.782 1.00 72.81 101 VAL A CA 1
ATOM 789 C C . VAL A 1 101 ? -5.176 -7.600 8.895 1.00 72.81 101 VAL A C 1
ATOM 791 O O . VAL A 1 101 ? -4.861 -6.460 9.229 1.00 72.81 101 VAL A O 1
ATOM 794 N N . LYS A 1 102 ? -4.739 -8.172 7.770 1.00 74.81 102 LYS A N 1
ATOM 795 C CA . LYS A 1 102 ? -4.026 -7.437 6.720 1.00 74.81 102 LYS A CA 1
ATOM 796 C C . LYS A 1 102 ? -4.952 -7.191 5.542 1.00 74.81 102 LYS A C 1
ATOM 798 O O . LYS A 1 102 ? -5.630 -8.100 5.059 1.00 74.81 102 LYS A O 1
ATOM 803 N N . LEU A 1 103 ? -4.940 -5.960 5.059 1.00 76.44 103 LEU A N 1
ATOM 804 C CA . LEU A 1 103 ? -5.763 -5.468 3.968 1.00 76.44 103 LEU A CA 1
ATOM 805 C C . LEU A 1 103 ? -4.855 -5.014 2.837 1.00 76.44 103 LEU A C 1
ATOM 807 O O . LEU A 1 103 ? -3.853 -4.351 3.077 1.00 76.44 103 LEU A O 1
ATOM 811 N N . LYS A 1 104 ? -5.222 -5.344 1.605 1.00 78.38 104 LYS A N 1
ATOM 812 C CA . LYS A 1 104 ? -4.627 -4.798 0.391 1.00 78.38 104 LYS A CA 1
ATOM 813 C C . LYS A 1 104 ? -5.589 -3.774 -0.173 1.00 78.38 104 LYS A C 1
ATOM 815 O O . LYS A 1 104 ? -6.688 -4.130 -0.591 1.00 78.38 104 LYS A O 1
ATOM 820 N N . ILE A 1 105 ? -5.162 -2.527 -0.188 1.00 78.00 105 ILE A N 1
ATOM 821 C CA . ILE A 1 105 ? -5.855 -1.400 -0.791 1.00 78.00 105 ILE A CA 1
ATOM 822 C C . ILE A 1 105 ? -5.130 -1.108 -2.107 1.00 78.00 105 ILE A C 1
ATOM 824 O O . ILE A 1 105 ? -3.921 -0.904 -2.122 1.00 78.00 105 ILE A O 1
ATOM 828 N N . SER A 1 106 ? -5.846 -1.152 -3.225 1.00 72.56 106 SER A N 1
ATOM 829 C CA . SER A 1 106 ? -5.294 -0.909 -4.557 1.00 72.56 106 SER A CA 1
ATOM 830 C C . SER A 1 106 ? -5.944 0.330 -5.163 1.00 72.56 106 SER A C 1
ATOM 832 O O . SER A 1 106 ? -7.169 0.369 -5.307 1.00 72.56 106 SER A O 1
ATOM 834 N N . SER A 1 107 ? -5.103 1.291 -5.546 1.00 69.88 107 SER A N 1
ATOM 835 C CA . SER A 1 107 ? -5.416 2.455 -6.383 1.00 69.88 107 SER A CA 1
ATOM 836 C C . SER A 1 107 ? -4.568 2.377 -7.663 1.00 69.88 107 SER A C 1
ATOM 838 O O . SER A 1 107 ? -3.541 1.706 -7.649 1.00 69.88 107 SER A O 1
ATOM 840 N N . GLU A 1 108 ? -4.990 2.983 -8.775 1.00 67.69 108 GLU A N 1
ATOM 841 C CA . GLU A 1 108 ? -4.469 2.779 -10.151 1.00 67.69 108 GLU A CA 1
ATOM 842 C C . GLU A 1 108 ? -2.969 2.412 -10.255 1.00 67.69 108 GLU A C 1
ATOM 844 O O . GLU A 1 108 ? -2.622 1.359 -10.812 1.00 67.69 108 GLU A O 1
ATOM 849 N N . ASN A 1 109 ? -2.089 3.199 -9.623 1.00 66.69 109 ASN A N 1
ATOM 850 C CA . ASN A 1 109 ? -0.638 2.984 -9.619 1.00 66.69 109 ASN A CA 1
ATOM 851 C C . ASN A 1 109 ? -0.009 2.687 -8.245 1.00 66.69 109 ASN A C 1
ATOM 853 O O . ASN A 1 109 ? 1.170 2.345 -8.199 1.00 66.69 109 ASN A O 1
ATOM 857 N N . GLU A 1 110 ? -0.777 2.716 -7.156 1.00 74.06 110 GLU A N 1
ATOM 858 C CA . GLU A 1 110 ? -0.271 2.502 -5.794 1.00 74.06 110 GLU A CA 1
ATOM 859 C C . GLU A 1 110 ? -0.982 1.351 -5.085 1.00 74.06 110 GLU A C 1
ATOM 861 O O . GLU A 1 110 ? -2.207 1.188 -5.147 1.00 74.06 110 GLU A O 1
ATOM 866 N N . ILE A 1 111 ? -0.198 0.555 -4.362 1.00 77.00 111 ILE A N 1
ATOM 867 C CA . ILE A 1 111 ? -0.709 -0.517 -3.517 1.00 77.00 111 ILE A CA 1
ATOM 868 C C . ILE A 1 111 ? -0.355 -0.180 -2.074 1.00 77.00 111 ILE A C 1
ATOM 870 O O . ILE A 1 111 ? 0.809 0.006 -1.729 1.00 77.00 111 ILE A O 1
ATOM 874 N N . VAL A 1 112 ? -1.361 -0.148 -1.208 1.00 78.62 112 VAL A N 1
ATOM 875 C CA . VAL A 1 112 ? -1.172 0.044 0.228 1.00 78.62 112 VAL A CA 1
ATOM 876 C C . VAL A 1 112 ? -1.603 -1.208 0.967 1.00 78.62 112 VAL A C 1
ATOM 878 O O . VAL A 1 112 ? -2.730 -1.682 0.832 1.00 78.62 112 VAL A O 1
ATOM 881 N N . TYR A 1 113 ? -0.699 -1.748 1.769 1.00 78.12 113 TYR A N 1
ATOM 882 C CA . TYR A 1 113 ? -0.979 -2.824 2.697 1.00 78.12 113 TYR A CA 1
ATOM 883 C C . TYR A 1 113 ? -1.241 -2.224 4.070 1.00 78.12 113 TYR A C 1
ATOM 885 O O . TYR A 1 113 ? -0.388 -1.543 4.634 1.00 78.12 113 TYR A O 1
ATOM 893 N N . LEU A 1 114 ? -2.426 -2.483 4.609 1.00 76.06 114 LEU A N 1
ATOM 894 C CA . LEU A 1 114 ? -2.843 -2.008 5.918 1.00 76.06 114 LEU A CA 1
ATOM 895 C C . LEU A 1 114 ? -2.867 -3.184 6.897 1.00 76.06 114 LEU A C 1
ATOM 897 O O . LEU A 1 114 ? -3.639 -4.122 6.705 1.00 76.06 114 LEU A O 1
ATOM 901 N N . ALA A 1 115 ? -2.044 -3.152 7.941 1.00 75.88 115 ALA A N 1
ATOM 902 C CA . ALA A 1 115 ? -2.034 -4.161 8.998 1.00 75.88 115 ALA A CA 1
ATOM 903 C C . ALA A 1 115 ? -2.757 -3.644 10.247 1.00 75.88 115 ALA A C 1
ATOM 905 O O . ALA A 1 115 ? -2.416 -2.581 10.760 1.00 75.88 115 ALA A O 1
ATOM 906 N N . LEU A 1 116 ? -3.745 -4.393 10.739 1.00 72.75 116 LEU A N 1
ATOM 907 C CA . LEU A 1 116 ? -4.577 -4.024 11.885 1.00 72.75 116 LEU A CA 1
ATOM 908 C C . LEU A 1 116 ? -4.181 -4.800 13.127 1.00 72.75 116 LEU A C 1
ATOM 910 O O . LEU A 1 116 ? -4.601 -5.948 13.298 1.00 72.75 116 LEU A O 1
ATOM 914 N N . LEU A 1 117 ? -3.428 -4.148 14.005 1.00 68.56 117 LEU A N 1
ATOM 915 C CA . LEU A 1 117 ? -2.993 -4.705 15.282 1.00 68.56 117 LEU A CA 1
ATOM 916 C C . LEU A 1 117 ? -3.985 -4.363 16.395 1.00 68.56 117 LEU A C 1
ATOM 918 O O . LEU A 1 117 ? -4.732 -3.386 16.303 1.00 68.56 117 L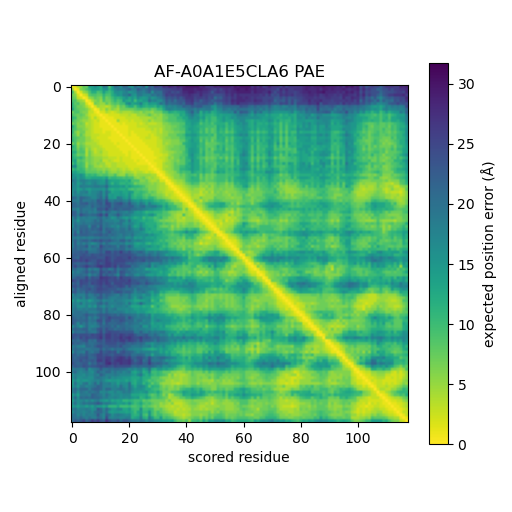EU A O 1
ATOM 922 N N . ASN A 1 118 ? -4.035 -5.237 17.396 1.00 61.50 118 ASN A N 1
ATOM 923 C CA . ASN A 1 118 ? -4.876 -5.086 18.580 1.00 61.50 118 ASN A CA 1
ATOM 924 C C . ASN A 1 118 ? -4.231 -4.190 19.637 1.00 61.50 118 ASN A C 1
ATOM 926 O O . ASN A 1 118 ? -2.981 -4.156 19.685 1.00 61.50 118 ASN A O 1
#

Nearest PDB structures (foldseek):
  5h7v-assembly1_A  TM=5.048E-01  e=9.699E-02  Homo sapiens
  1xc6-assembly1_A  TM=4.305E-01  e=3.800E-02  Penicillium sp.
  8gyr-assembly1_A  TM=4.454E-01  e=1.800E+00  Leptospira interrogans
  8gyr-assembly2_B  TM=4.421E-01  e=2.244E+00  Leptospira interrogans
  1te5-assembly1_B  TM=2.875E-01  e=6.757E+00  Pseudomonas aeruginosa PAO1

pLDDT: mean 71.96, std 11.37, range [50.97, 96.69]

Sequence (118 aa):
MAAQKLTKGRLVQIIIMLSLLIVAFTWRTINYKDEKNITCKLGETCEFQINETNLLVTNHSTGITLNTPENLTIKAKIIEGSGNIVQHDKKLIITKQSNNVKLKISSENEIVYLALLN